Protein AF-A0A7S1ZHJ0-F1 (afdb_monomer)

Structure (mmCIF, N/CA/C/O backbone):
data_AF-A0A7S1ZHJ0-F1
#
_entry.id   AF-A0A7S1ZHJ0-F1
#
loop_
_atom_site.group_PDB
_atom_site.id
_atom_site.type_symbol
_atom_site.label_atom_id
_atom_site.label_alt_id
_atom_site.label_comp_id
_atom_site.label_asym_id
_atom_site.label_entity_id
_atom_site.label_seq_id
_atom_site.pdbx_PDB_ins_code
_atom_site.Cartn_x
_atom_site.Cartn_y
_atom_site.Cartn_z
_atom_site.occupancy
_atom_site.B_iso_or_equiv
_atom_site.auth_seq_id
_atom_site.auth_comp_id
_atom_site.auth_asym_id
_atom_site.auth_atom_id
_atom_site.pdbx_PDB_model_num
ATOM 1 N N . GLY A 1 1 ? -27.559 18.895 -12.589 1.00 45.38 1 GLY A N 1
ATOM 2 C CA . GLY A 1 1 ? -26.544 17.832 -12.500 1.00 45.38 1 GLY A CA 1
ATOM 3 C C . GLY A 1 1 ? -25.812 17.761 -13.815 1.00 45.38 1 GLY A C 1
ATOM 4 O O . GLY A 1 1 ? -26.410 17.334 -14.793 1.00 45.38 1 GLY A O 1
ATOM 5 N N . GLN A 1 2 ? -24.584 18.269 -13.873 1.00 44.47 2 GLN A N 1
ATOM 6 C CA . GLN A 1 2 ? -23.750 18.158 -15.070 1.00 44.47 2 GLN A CA 1
ATOM 7 C C . GLN A 1 2 ? -23.048 16.799 -15.040 1.00 44.47 2 GLN A C 1
ATOM 9 O O . GLN A 1 2 ? -22.505 16.408 -14.008 1.00 44.47 2 GLN A O 1
ATOM 14 N N . ARG A 1 3 ? -23.134 16.056 -16.147 1.00 54.03 3 ARG A N 1
ATOM 15 C CA . ARG A 1 3 ? -22.417 14.790 -16.318 1.00 54.03 3 ARG A CA 1
ATOM 16 C C . ARG A 1 3 ? -20.941 15.111 -16.504 1.00 54.03 3 ARG A C 1
ATOM 18 O O . ARG A 1 3 ? -20.602 15.933 -17.352 1.00 54.03 3 ARG A O 1
ATOM 25 N N . VAL A 1 4 ? -20.096 14.466 -15.712 1.00 65.06 4 VAL A N 1
ATOM 26 C CA . VAL A 1 4 ? -18.644 14.499 -15.894 1.00 65.06 4 VAL A CA 1
ATOM 27 C C . VAL A 1 4 ? -18.320 13.708 -17.170 1.00 65.06 4 VAL A C 1
ATOM 29 O O . VAL A 1 4 ? -18.901 12.635 -17.362 1.00 65.06 4 VAL A O 1
ATOM 32 N N . PRO A 1 5 ? -17.475 14.231 -18.076 1.00 62.31 5 PRO A N 1
ATOM 33 C CA . PRO A 1 5 ? -17.068 13.495 -19.267 1.00 62.31 5 PRO A CA 1
ATOM 34 C C . PRO A 1 5 ? -16.244 12.251 -18.891 1.00 62.31 5 PRO A C 1
ATOM 36 O O . PRO A 1 5 ? -15.563 12.261 -17.862 1.00 62.31 5 PRO A O 1
ATOM 39 N N . PRO A 1 6 ? -16.299 11.179 -19.702 1.00 55.53 6 PRO A N 1
ATOM 40 C CA . PRO A 1 6 ? -15.471 10.000 -19.483 1.00 55.53 6 PRO A CA 1
ATOM 41 C C . PRO A 1 6 ? -13.978 10.344 -19.625 1.00 55.53 6 PRO A C 1
ATOM 43 O O . PRO A 1 6 ? -13.637 11.266 -20.376 1.00 55.53 6 PRO A O 1
ATOM 46 N N . PRO A 1 7 ? -13.087 9.620 -18.922 1.00 59.84 7 PRO A N 1
ATOM 47 C CA . PRO A 1 7 ? -11.651 9.814 -19.054 1.00 59.84 7 PRO A CA 1
ATOM 48 C C . PRO A 1 7 ? -11.177 9.497 -20.482 1.00 59.84 7 PRO A C 1
ATOM 50 O O . PRO A 1 7 ? -11.807 8.695 -21.184 1.00 59.84 7 PRO A O 1
ATOM 53 N N . PRO A 1 8 ? -10.082 10.134 -20.935 1.00 53.53 8 PRO A N 1
ATOM 54 C CA . PRO A 1 8 ? -9.493 9.833 -22.230 1.00 53.53 8 PRO A CA 1
ATOM 55 C C . PRO A 1 8 ? -9.025 8.371 -22.281 1.00 53.53 8 PRO A C 1
ATOM 57 O O . PRO A 1 8 ? -8.629 7.814 -21.254 1.00 53.53 8 PRO A O 1
ATOM 60 N N . PRO A 1 9 ? -9.055 7.739 -23.467 1.00 49.84 9 PRO A N 1
ATOM 61 C CA . PRO A 1 9 ? -8.496 6.410 -23.625 1.00 49.84 9 PRO A CA 1
ATOM 62 C C . PRO A 1 9 ? -6.996 6.432 -23.290 1.00 49.84 9 PRO A C 1
ATOM 64 O O . PRO A 1 9 ? -6.321 7.429 -23.572 1.00 49.84 9 PRO A O 1
ATOM 67 N N . PRO A 1 10 ? -6.465 5.345 -22.710 1.00 56.94 10 PRO A N 1
ATOM 68 C CA . PRO A 1 10 ? -5.044 5.238 -22.422 1.00 56.94 10 PRO A CA 1
ATOM 69 C C . PRO A 1 10 ? -4.226 5.377 -23.719 1.00 56.94 10 PRO A C 1
ATOM 71 O O . PRO A 1 10 ? -4.649 4.875 -24.769 1.00 56.94 10 PRO A O 1
ATOM 74 N N . PRO A 1 11 ? -3.071 6.061 -23.679 1.00 52.62 11 PRO A N 1
ATOM 75 C CA . PRO A 1 11 ? -2.201 6.175 -24.839 1.00 52.62 11 PRO A CA 1
ATOM 76 C C . PRO A 1 11 ? -1.587 4.803 -25.140 1.00 52.62 11 PRO A C 1
ATOM 78 O O . PRO A 1 11 ? -0.881 4.246 -24.311 1.00 52.62 11 PRO A O 1
ATOM 81 N N . GLY A 1 12 ? -1.867 4.257 -26.326 1.00 54.12 12 GLY A N 1
ATOM 82 C CA . GLY A 1 12 ? -1.273 2.999 -26.795 1.00 54.12 12 GLY A CA 1
ATOM 83 C C . GLY A 1 12 ? -2.290 1.871 -26.957 1.00 54.12 12 GLY A C 1
ATOM 84 O O . GLY A 1 12 ? -2.418 0.994 -26.114 1.00 54.12 12 GLY A O 1
ATOM 85 N N . GLY A 1 13 ? -3.011 1.879 -28.077 1.00 46.62 13 GLY A N 1
ATOM 86 C CA . GLY A 1 13 ? -3.939 0.812 -28.453 1.00 46.62 13 GLY A CA 1
ATOM 87 C C . GLY A 1 13 ? -3.867 0.549 -29.948 1.00 46.62 13 GLY A C 1
ATOM 88 O O . GLY A 1 13 ? -4.809 0.840 -30.681 1.00 46.62 13 GLY A O 1
ATOM 89 N N . GLY A 1 14 ? -2.717 0.059 -30.416 1.00 46.44 14 GLY A N 1
ATOM 90 C CA . GLY A 1 14 ? -2.620 -0.547 -31.740 1.00 46.44 14 GLY A CA 1
ATOM 91 C C . GLY A 1 14 ? -3.496 -1.796 -31.786 1.00 46.44 14 GLY A C 1
ATOM 92 O O . GLY A 1 14 ? -3.490 -2.597 -30.856 1.00 46.44 14 GLY A O 1
ATOM 93 N N . ALA A 1 15 ? -4.275 -1.942 -32.856 1.00 51.22 15 ALA A N 1
ATOM 94 C CA . ALA A 1 15 ? -5.148 -3.083 -33.090 1.00 51.22 15 ALA A CA 1
ATOM 95 C C . ALA A 1 15 ? -4.337 -4.388 -33.212 1.00 51.22 15 ALA A C 1
ATOM 97 O O . ALA A 1 15 ? -3.903 -4.775 -34.292 1.00 51.22 15 ALA A O 1
ATOM 98 N N . GLY A 1 16 ? -4.137 -5.067 -32.090 1.00 51.25 16 GLY A N 1
ATOM 99 C CA . GLY A 1 16 ? -3.608 -6.419 -31.994 1.00 51.25 16 GLY A CA 1
ATOM 100 C C . GLY A 1 16 ? -4.127 -7.008 -30.694 1.00 51.25 16 GLY A C 1
ATOM 101 O O . GLY A 1 16 ? -3.965 -6.391 -29.648 1.00 51.25 16 GLY A O 1
ATOM 102 N N . GLY A 1 17 ? -4.815 -8.148 -30.759 1.00 55.22 17 GLY A N 1
ATOM 103 C CA . GLY A 1 17 ? -5.404 -8.827 -29.600 1.00 55.22 17 GLY A CA 1
ATOM 104 C C . GLY A 1 17 ? -4.355 -9.447 -28.676 1.00 55.22 17 GLY A C 1
ATOM 105 O O . GLY A 1 17 ? -4.354 -10.658 -28.489 1.00 55.22 17 GLY A O 1
ATOM 106 N N . GLY A 1 18 ? -3.442 -8.630 -28.155 1.00 63.16 18 GLY A N 1
ATOM 107 C CA . GLY A 1 18 ? -2.580 -8.966 -27.034 1.00 63.16 18 GLY A CA 1
ATOM 108 C C . GLY A 1 18 ? -3.277 -8.577 -25.737 1.00 63.16 18 GLY A C 1
ATOM 109 O O . GLY A 1 18 ? -3.873 -7.503 -25.641 1.00 63.16 18 GLY A O 1
ATOM 110 N N . GLU A 1 19 ? -3.233 -9.465 -24.751 1.00 75.38 19 GLU A N 1
ATOM 111 C CA . GLU A 1 19 ? -3.621 -9.135 -23.386 1.00 75.38 19 GLU A CA 1
ATOM 112 C C 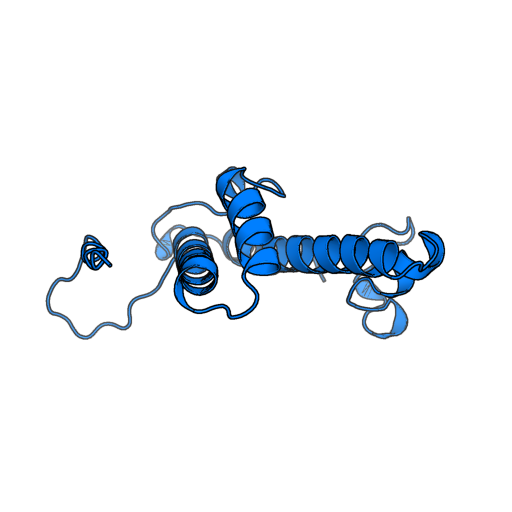. GLU A 1 19 ? -2.732 -7.988 -22.892 1.00 75.38 19 GLU A C 1
ATOM 114 O O . GLU A 1 19 ? -1.505 -8.069 -22.965 1.00 75.38 19 GLU A O 1
ATOM 119 N N . ARG A 1 20 ? -3.347 -6.881 -22.463 1.00 82.50 20 ARG A N 1
ATOM 120 C CA . ARG A 1 20 ? -2.598 -5.735 -21.945 1.00 82.50 20 ARG A CA 1
ATOM 121 C C . ARG A 1 20 ? -1.999 -6.114 -20.597 1.00 82.50 20 ARG A C 1
ATOM 123 O O . ARG A 1 20 ? -2.737 -6.395 -19.655 1.00 82.50 20 ARG A O 1
ATOM 130 N N . VAL A 1 21 ? -0.678 -6.045 -20.508 1.00 84.12 21 VAL A N 1
ATOM 131 C CA . VAL A 1 21 ? 0.048 -6.119 -19.243 1.00 84.12 21 VAL A CA 1
ATOM 132 C C . VAL A 1 21 ? 0.127 -4.706 -18.679 1.00 84.12 21 VAL A C 1
ATOM 134 O O . VAL A 1 21 ? 0.515 -3.777 -19.383 1.00 84.12 21 VAL A O 1
ATOM 137 N N . PHE A 1 22 ? -0.310 -4.537 -17.437 1.00 87.69 22 PHE A N 1
ATOM 138 C CA . PHE A 1 22 ? -0.161 -3.279 -16.708 1.00 87.69 22 PHE A CA 1
ATOM 139 C C . PHE A 1 22 ? 1.188 -3.264 -15.995 1.00 87.69 22 PHE A C 1
ATOM 141 O O . PHE A 1 22 ? 1.765 -4.330 -15.806 1.00 87.69 22 PHE A O 1
ATOM 148 N N . ASN A 1 23 ? 1.672 -2.098 -15.579 1.00 90.62 23 ASN A N 1
ATOM 149 C CA . ASN A 1 23 ? 2.748 -1.945 -14.598 1.00 90.62 23 ASN A CA 1
ATOM 150 C C . ASN A 1 23 ? 2.180 -1.709 -13.174 1.00 90.62 23 ASN A C 1
ATOM 152 O O . ASN A 1 23 ? 0.967 -1.565 -12.983 1.00 90.62 23 ASN A O 1
ATOM 156 N N . ALA A 1 24 ? 3.040 -1.679 -12.148 1.00 91.94 24 ALA A N 1
ATOM 157 C CA . ALA A 1 24 ? 2.612 -1.487 -10.757 1.00 91.94 24 ALA A CA 1
ATOM 158 C C . ALA A 1 24 ? 1.903 -0.136 -10.521 1.00 91.94 24 ALA A C 1
ATOM 160 O O . ALA A 1 24 ? 0.912 -0.070 -9.788 1.00 91.94 24 ALA A O 1
ATOM 161 N N . ALA A 1 25 ? 2.380 0.937 -11.159 1.00 94.06 25 ALA A N 1
ATOM 162 C CA . ALA A 1 25 ? 1.790 2.269 -11.057 1.00 94.06 25 ALA A CA 1
ATOM 163 C C . ALA A 1 25 ? 0.408 2.343 -11.726 1.00 94.06 25 ALA A C 1
ATOM 165 O O . ALA A 1 25 ? -0.527 2.905 -11.155 1.00 94.06 25 ALA A O 1
ATOM 166 N N . GLU A 1 26 ? 0.251 1.734 -12.902 1.00 94.62 26 GLU A N 1
ATOM 167 C CA . GLU A 1 26 ? -1.016 1.637 -13.627 1.00 94.62 26 GLU A CA 1
ATOM 168 C C . GLU A 1 26 ? -2.048 0.832 -12.837 1.00 94.62 26 GLU A C 1
ATOM 170 O O . GLU A 1 26 ? -3.190 1.268 -12.687 1.00 94.62 26 GLU A O 1
ATOM 175 N N . ALA A 1 27 ? -1.649 -0.313 -12.276 1.00 94.19 27 ALA A N 1
ATOM 176 C CA . ALA A 1 27 ? -2.522 -1.125 -11.435 1.00 94.19 27 ALA A CA 1
ATOM 177 C C . ALA A 1 27 ? -2.994 -0.348 -10.191 1.00 94.19 27 ALA A C 1
ATOM 179 O O . ALA A 1 27 ? -4.187 -0.348 -9.870 1.00 94.19 27 ALA A O 1
ATOM 180 N N . ALA A 1 28 ? -2.094 0.386 -9.528 1.00 96.50 28 ALA A N 1
ATOM 181 C CA . ALA A 1 28 ? -2.458 1.282 -8.431 1.00 96.50 28 ALA A CA 1
ATOM 182 C C . ALA A 1 28 ? -3.404 2.409 -8.889 1.00 96.50 28 ALA A C 1
ATOM 184 O O . ALA A 1 28 ? -4.361 2.741 -8.183 1.00 96.50 28 ALA A O 1
ATOM 185 N N . GLY A 1 29 ? -3.186 2.951 -10.090 1.00 97.19 29 GLY A N 1
ATOM 186 C CA . GLY A 1 29 ? -4.054 3.943 -10.723 1.00 97.19 29 GLY A CA 1
ATOM 187 C C . GLY A 1 29 ? -5.473 3.424 -10.952 1.00 97.19 29 GLY A C 1
ATOM 188 O O . GLY A 1 29 ? -6.437 4.108 -10.610 1.00 97.19 29 GLY A O 1
ATOM 189 N N . ILE A 1 30 ? -5.617 2.186 -11.426 1.00 97.00 30 ILE A N 1
ATOM 190 C CA . ILE A 1 30 ? -6.921 1.529 -11.603 1.00 97.00 30 ILE A CA 1
ATOM 191 C C . ILE A 1 30 ? -7.644 1.389 -10.259 1.00 97.00 30 ILE A C 1
ATOM 193 O O . ILE A 1 30 ? -8.836 1.687 -10.162 1.00 97.00 30 ILE A O 1
ATOM 197 N N . ILE A 1 31 ? -6.935 0.993 -9.198 1.00 97.88 31 ILE A N 1
ATOM 198 C CA . ILE A 1 31 ? -7.517 0.906 -7.851 1.00 97.88 31 ILE A CA 1
ATOM 199 C C . ILE A 1 31 ? -7.979 2.289 -7.372 1.00 97.88 31 ILE A C 1
ATOM 201 O O . ILE A 1 31 ? -9.089 2.425 -6.855 1.00 97.88 31 ILE A O 1
ATOM 205 N N . ARG A 1 32 ? -7.174 3.336 -7.584 1.00 98.25 32 ARG A N 1
ATOM 206 C CA . ARG A 1 32 ? -7.554 4.722 -7.276 1.00 98.25 32 ARG A CA 1
ATOM 207 C C . ARG A 1 32 ? -8.821 5.146 -8.017 1.00 98.25 32 ARG A C 1
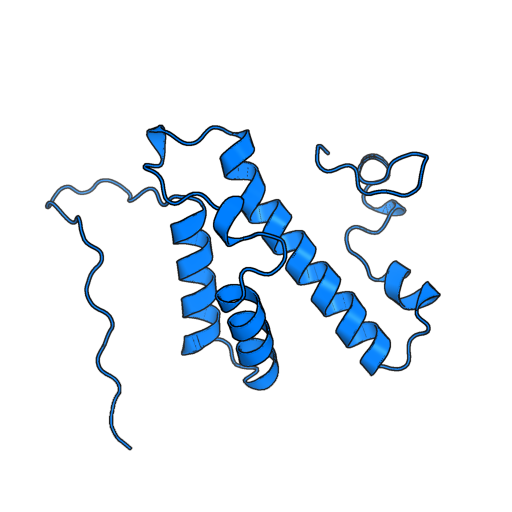ATOM 209 O O . ARG A 1 32 ? -9.721 5.709 -7.397 1.00 98.25 32 ARG A O 1
ATOM 216 N N . GLU A 1 33 ? -8.920 4.874 -9.314 1.00 98.25 33 GLU A N 1
ATOM 217 C CA . GLU A 1 33 ? -10.118 5.184 -10.103 1.00 98.25 33 GLU A CA 1
ATOM 218 C C . GLU A 1 33 ? -11.337 4.408 -9.607 1.00 98.25 33 GLU A C 1
ATOM 220 O O . GLU A 1 33 ? -12.413 4.986 -9.436 1.00 98.25 33 GLU A O 1
ATOM 225 N N . TYR A 1 34 ? -11.167 3.127 -9.278 1.00 98.25 34 TYR A N 1
ATOM 226 C CA . TYR A 1 34 ? -12.230 2.336 -8.673 1.00 98.25 34 TYR A CA 1
ATOM 227 C C . TYR A 1 34 ? -12.737 2.969 -7.369 1.00 98.25 34 TYR A C 1
ATOM 229 O O . TYR A 1 34 ? -13.946 3.140 -7.176 1.00 98.25 34 TYR A O 1
ATOM 237 N N . MET A 1 35 ? -11.814 3.393 -6.503 1.00 98.25 35 MET A N 1
ATOM 238 C CA . MET A 1 35 ? -12.133 4.070 -5.247 1.00 98.25 35 MET A CA 1
ATOM 239 C C . MET A 1 35 ? -12.833 5.419 -5.458 1.00 98.25 35 MET A C 1
ATOM 241 O O . MET A 1 35 ? -13.701 5.782 -4.664 1.00 98.25 35 MET A O 1
ATOM 245 N N . ALA A 1 36 ? -12.504 6.140 -6.532 1.00 97.38 36 ALA A N 1
ATOM 246 C CA . ALA A 1 36 ? -13.127 7.418 -6.870 1.00 97.38 36 ALA A CA 1
ATOM 247 C C . ALA A 1 36 ? -14.541 7.284 -7.440 1.00 97.38 36 ALA A C 1
ATOM 249 O O . ALA A 1 36 ? -15.409 8.098 -7.118 1.00 97.38 36 ALA A O 1
ATOM 250 N N . PHE A 1 37 ? -14.774 6.288 -8.293 1.00 97.56 37 PHE A N 1
ATOM 251 C CA . PHE A 1 37 ? -15.992 6.228 -9.100 1.00 97.56 37 PHE A CA 1
ATOM 252 C C . PHE A 1 37 ? -17.001 5.178 -8.638 1.00 97.56 37 PHE A C 1
ATOM 254 O O . PHE A 1 37 ? -18.198 5.362 -8.861 1.00 97.56 37 PHE A O 1
ATOM 261 N N . PHE A 1 38 ? -16.552 4.103 -7.989 1.00 97.75 38 PHE A N 1
ATOM 262 C CA . PHE A 1 38 ? -17.397 2.936 -7.718 1.00 97.75 38 PHE A CA 1
ATOM 263 C C . PHE A 1 38 ? -17.491 2.563 -6.238 1.00 97.75 38 PHE A C 1
ATOM 265 O O . PHE A 1 38 ? -18.467 1.928 -5.832 1.00 97.75 38 PHE A O 1
ATOM 272 N N . PHE A 1 39 ? -16.530 2.960 -5.402 1.00 96.94 39 PHE A N 1
ATOM 273 C CA . PHE A 1 39 ? -16.545 2.565 -3.997 1.00 96.94 39 PHE A CA 1
ATOM 274 C C . PHE A 1 39 ? -17.651 3.272 -3.198 1.00 96.94 39 PHE A C 1
ATOM 276 O O . PHE A 1 39 ? -17.732 4.499 -3.129 1.00 96.94 39 PHE A O 1
ATOM 283 N N . GLY A 1 40 ? -18.520 2.481 -2.561 1.00 96.38 40 GLY A N 1
ATOM 284 C CA . GLY A 1 40 ? -19.755 2.990 -1.954 1.00 96.38 40 GLY A CA 1
ATOM 285 C C . GLY A 1 40 ? -19.557 3.863 -0.710 1.00 96.38 40 GLY A C 1
ATOM 286 O O . GLY A 1 40 ? -20.346 4.778 -0.466 1.00 96.38 40 GLY A O 1
ATOM 287 N N . CYS A 1 41 ? -18.508 3.627 0.087 1.00 97.00 41 CYS A N 1
ATOM 288 C CA . CYS A 1 41 ? -18.246 4.446 1.271 1.00 97.00 41 CYS A CA 1
ATOM 289 C C . CYS A 1 41 ? -17.553 5.760 0.882 1.00 97.00 41 CYS A C 1
ATOM 291 O O . CYS A 1 41 ? -16.332 5.819 0.760 1.00 97.00 41 CYS A O 1
ATOM 293 N N . GLN A 1 42 ? -18.327 6.841 0.778 1.00 95.94 42 GLN A N 1
ATOM 294 C CA . GLN A 1 42 ? -17.830 8.162 0.372 1.00 95.94 42 GLN A CA 1
ATOM 295 C C . GLN A 1 42 ? -16.709 8.713 1.271 1.00 95.94 42 GLN A C 1
ATOM 297 O O . GLN A 1 42 ? -15.740 9.281 0.776 1.00 95.94 42 GLN A O 1
ATOM 302 N N . ALA A 1 43 ? -16.819 8.561 2.595 1.00 95.38 43 ALA A N 1
ATOM 303 C CA . ALA A 1 43 ? -15.778 9.027 3.517 1.00 95.38 43 ALA A CA 1
ATOM 304 C C . ALA A 1 43 ? -14.491 8.194 3.394 1.00 95.38 43 ALA A C 1
ATOM 306 O O . ALA A 1 43 ? -13.402 8.755 3.314 1.00 95.38 43 ALA A O 1
ATOM 307 N N . CYS A 1 44 ? -14.628 6.869 3.308 1.00 96.25 44 CYS A N 1
ATOM 308 C CA . CYS A 1 44 ? -13.512 5.946 3.135 1.00 96.25 44 CYS A CA 1
ATOM 309 C C . CYS A 1 44 ? -12.786 6.188 1.802 1.00 96.25 44 CYS A C 1
ATOM 311 O O . CYS A 1 44 ? -11.563 6.271 1.775 1.00 96.25 44 CYS A O 1
ATOM 313 N N . GLY A 1 45 ? -13.546 6.363 0.712 1.00 97.50 45 GLY A N 1
ATOM 314 C CA . GLY A 1 45 ? -13.014 6.680 -0.611 1.00 97.50 45 GLY A CA 1
ATOM 315 C C . GLY A 1 45 ? -12.216 7.979 -0.603 1.00 97.50 45 GLY A C 1
ATOM 316 O O . GLY A 1 45 ? -11.073 7.989 -1.042 1.00 97.50 45 GLY A O 1
ATOM 317 N N . ARG A 1 46 ? -12.751 9.060 -0.013 1.00 97.81 46 ARG A N 1
ATOM 318 C CA . ARG A 1 46 ? -12.009 10.327 0.115 1.00 97.81 46 ARG A CA 1
ATOM 319 C C . ARG A 1 46 ? -10.708 10.184 0.901 1.00 97.81 46 ARG A C 1
ATOM 321 O O . ARG A 1 46 ? -9.710 10.758 0.483 1.00 97.81 46 ARG A O 1
ATOM 328 N N . ASN A 1 47 ? -10.710 9.432 2.003 1.00 96.94 47 ASN A N 1
ATOM 329 C CA . ASN A 1 47 ? -9.494 9.208 2.787 1.00 96.94 47 ASN A CA 1
ATOM 330 C C . ASN A 1 47 ? -8.443 8.436 1.979 1.00 96.94 47 ASN A C 1
ATOM 332 O O . ASN A 1 47 ? -7.287 8.849 1.939 1.00 96.94 47 ASN A O 1
ATOM 336 N N . PHE A 1 48 ? -8.853 7.372 1.280 1.00 98.19 48 PHE A N 1
ATOM 337 C CA . PHE A 1 48 ? -7.960 6.620 0.400 1.00 98.19 48 PHE A CA 1
ATOM 338 C C . PHE A 1 48 ? -7.380 7.505 -0.711 1.00 98.19 48 PHE A C 1
ATOM 340 O O . PHE A 1 48 ? -6.170 7.529 -0.906 1.00 98.19 48 PHE A O 1
ATOM 347 N N . LEU A 1 49 ? -8.228 8.266 -1.414 1.00 98.56 49 LEU A N 1
ATOM 348 C CA . LEU A 1 49 ? -7.795 9.151 -2.499 1.00 98.56 49 LEU A CA 1
ATOM 349 C C . LEU A 1 49 ? -6.825 10.224 -2.005 1.00 98.56 49 LEU A C 1
ATOM 351 O O . LEU A 1 49 ? -5.823 10.479 -2.663 1.00 98.56 49 LEU A O 1
ATOM 355 N N . ALA A 1 50 ? -7.090 10.815 -0.836 1.00 98.19 50 ALA A N 1
ATOM 356 C CA . ALA A 1 50 ? -6.190 11.788 -0.232 1.00 98.19 50 ALA A CA 1
ATOM 357 C C . ALA A 1 50 ? -4.808 11.179 0.049 1.00 98.19 50 ALA A C 1
ATOM 359 O O . ALA A 1 50 ? -3.806 11.778 -0.330 1.00 98.19 50 ALA A O 1
ATOM 360 N N . GLY A 1 51 ? -4.750 9.981 0.642 1.00 97.69 51 GLY A N 1
ATOM 361 C CA . GLY A 1 51 ? -3.487 9.270 0.866 1.00 97.69 51 GLY A CA 1
ATOM 362 C C . GLY A 1 51 ? -2.776 8.904 -0.441 1.00 97.69 51 GLY A C 1
ATOM 363 O O . GLY A 1 51 ? -1.576 9.136 -0.581 1.00 97.69 51 GLY A O 1
ATOM 364 N N . TYR A 1 52 ? -3.515 8.403 -1.434 1.00 98.19 52 TYR A N 1
ATOM 365 C CA . TYR A 1 52 ? -2.972 8.067 -2.751 1.00 98.19 52 TYR A CA 1
ATOM 366 C C . TYR A 1 52 ? -2.321 9.280 -3.433 1.00 98.19 52 TYR A C 1
ATOM 368 O O . TYR A 1 52 ? -1.184 9.197 -3.915 1.00 98.19 52 TYR A O 1
ATOM 376 N N . ASP A 1 53 ? -3.044 10.403 -3.479 1.00 97.75 53 ASP A N 1
ATOM 377 C CA . ASP A 1 53 ? -2.630 11.628 -4.168 1.00 97.75 53 ASP A CA 1
ATOM 378 C C . ASP A 1 53 ? -1.486 12.343 -3.427 1.00 97.75 53 ASP A C 1
ATOM 380 O O . ASP A 1 53 ? -0.692 13.040 -4.054 1.00 97.75 53 ASP A O 1
ATOM 384 N N . GLN A 1 54 ? -1.352 12.122 -2.115 1.00 97.62 54 GLN A N 1
ATOM 385 C CA . GLN A 1 54 ? -0.254 12.633 -1.280 1.00 97.62 54 GLN A CA 1
ATOM 386 C C . GLN A 1 54 ? 0.950 11.684 -1.199 1.00 97.62 54 GLN A C 1
ATOM 388 O O . GLN A 1 54 ? 1.853 11.915 -0.400 1.00 97.62 54 GLN A O 1
ATOM 393 N N . CYS A 1 55 ? 0.987 10.631 -2.021 1.00 96.75 55 CYS A N 1
ATOM 394 C CA . CYS A 1 55 ? 2.081 9.658 -2.049 1.00 96.75 55 CYS A CA 1
ATOM 395 C C . CYS A 1 55 ? 2.292 8.909 -0.714 1.00 96.75 55 CYS A C 1
ATOM 397 O O . CYS A 1 55 ? 3.432 8.608 -0.370 1.00 96.75 55 CYS A O 1
ATOM 399 N N . HIS A 1 56 ? 1.225 8.595 0.034 1.00 97.12 56 HIS A N 1
ATOM 400 C CA . HIS A 1 56 ? 1.334 7.869 1.307 1.00 97.12 56 HIS A CA 1
ATOM 401 C C . HIS A 1 56 ? 2.104 6.544 1.142 1.00 97.12 56 HIS A C 1
ATOM 403 O O . HIS A 1 56 ? 1.943 5.861 0.124 1.00 97.12 56 HIS A O 1
ATOM 409 N N . PHE A 1 57 ? 2.943 6.214 2.132 1.00 96.69 57 PHE A N 1
ATOM 410 C CA . PHE A 1 57 ? 3.887 5.085 2.107 1.00 96.69 57 PHE A CA 1
ATOM 411 C C . PHE A 1 57 ? 4.832 5.089 0.895 1.00 96.69 57 PHE A C 1
ATOM 413 O O . PHE A 1 57 ? 5.103 4.051 0.296 1.00 96.69 57 PHE A O 1
ATOM 420 N N . ASP A 1 58 ? 5.296 6.279 0.500 1.00 96.31 58 ASP A N 1
ATOM 421 C CA . ASP A 1 58 ? 6.233 6.505 -0.608 1.00 96.31 58 ASP A CA 1
ATOM 422 C C . ASP A 1 58 ? 5.778 5.936 -1.962 1.00 96.31 58 ASP A C 1
ATOM 424 O O . ASP A 1 58 ? 6.593 5.670 -2.850 1.00 96.31 58 ASP A O 1
ATOM 428 N N . ARG A 1 5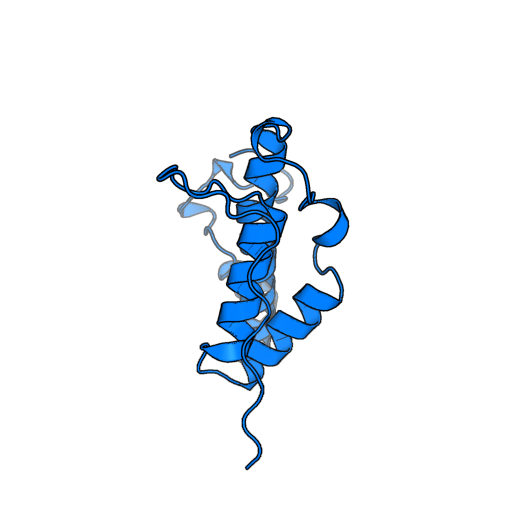9 ? 4.457 5.812 -2.171 1.00 96.00 59 ARG A N 1
ATOM 429 C CA . ARG A 1 59 ? 3.846 5.264 -3.397 1.00 96.00 59 ARG A CA 1
ATOM 430 C C . ARG A 1 59 ? 4.477 5.803 -4.683 1.00 96.00 59 ARG A C 1
ATOM 432 O O . ARG A 1 59 ? 4.705 5.051 -5.620 1.00 96.00 59 ARG A O 1
ATOM 439 N N . CYS A 1 60 ? 4.723 7.112 -4.739 1.00 93.75 60 CYS A N 1
ATOM 440 C CA . CYS A 1 60 ? 5.211 7.801 -5.937 1.00 93.75 60 CYS A CA 1
ATOM 441 C C . CYS A 1 60 ? 6.660 7.459 -6.306 1.00 93.75 60 CYS A C 1
ATOM 443 O O . CYS A 1 60 ? 7.053 7.680 -7.446 1.00 93.75 60 CYS A O 1
ATOM 445 N N . VAL A 1 61 ? 7.444 6.950 -5.353 1.00 93.12 61 VAL A N 1
ATOM 446 C CA . VAL A 1 61 ? 8.816 6.485 -5.585 1.00 93.12 61 VAL A CA 1
ATOM 447 C C . VAL A 1 61 ? 8.830 4.969 -5.778 1.00 93.12 61 VAL A C 1
ATOM 449 O O . VAL A 1 61 ? 9.505 4.480 -6.678 1.00 93.12 61 VAL A O 1
ATOM 452 N N . ARG A 1 62 ? 8.063 4.236 -4.961 1.00 93.12 62 ARG A N 1
ATOM 453 C CA . ARG A 1 62 ? 8.032 2.766 -4.953 1.00 93.12 62 ARG A CA 1
ATOM 454 C C . ARG A 1 62 ? 7.327 2.171 -6.169 1.00 93.12 62 ARG A C 1
ATOM 456 O O . ARG A 1 62 ? 7.823 1.221 -6.763 1.00 93.12 62 ARG A O 1
ATOM 463 N N . LEU A 1 63 ? 6.181 2.728 -6.563 1.00 94.19 63 LEU A N 1
ATOM 464 C CA . LEU A 1 63 ? 5.397 2.225 -7.692 1.00 94.19 63 LEU A CA 1
ATOM 465 C C . LEU A 1 63 ? 5.831 2.944 -8.965 1.00 94.19 63 LEU A C 1
ATOM 467 O O . LEU A 1 63 ? 5.248 3.957 -9.358 1.00 94.19 63 LEU A O 1
ATOM 471 N N . ARG A 1 64 ? 6.904 2.436 -9.574 1.00 87.75 64 ARG A N 1
ATOM 472 C CA . ARG A 1 64 ? 7.511 3.040 -10.759 1.00 87.75 64 ARG A CA 1
ATOM 473 C C . ARG A 1 64 ? 6.588 2.928 -11.969 1.00 87.75 64 ARG A C 1
ATOM 475 O O . ARG A 1 64 ? 6.110 1.846 -12.305 1.00 87.75 64 ARG A O 1
ATOM 482 N N . ASP A 1 65 ? 6.406 4.052 -12.650 1.00 89.12 65 ASP A N 1
ATOM 483 C CA . ASP A 1 65 ? 5.763 4.102 -13.958 1.00 89.12 65 ASP A CA 1
ATOM 484 C C . ASP A 1 65 ? 6.810 3.806 -15.040 1.00 89.12 65 ASP A C 1
ATOM 486 O O . ASP A 1 65 ? 7.533 4.690 -15.501 1.00 89.12 65 ASP A O 1
ATOM 490 N N . ALA A 1 66 ? 6.981 2.521 -15.342 1.00 86.38 66 ALA A N 1
ATOM 491 C CA . ALA A 1 66 ? 7.899 2.024 -16.360 1.00 86.38 66 ALA A CA 1
ATOM 492 C C . ALA A 1 66 ? 7.235 0.900 -17.158 1.00 86.38 66 ALA A C 1
ATOM 494 O O . ALA A 1 66 ? 6.298 0.264 -16.674 1.00 86.38 66 ALA A O 1
ATOM 495 N N . GLU A 1 67 ? 7.740 0.639 -18.363 1.00 86.75 67 GLU A N 1
ATOM 496 C CA . GLU A 1 67 ? 7.265 -0.481 -19.179 1.00 86.75 67 GLU A CA 1
ATOM 497 C C . GLU A 1 67 ? 7.355 -1.802 -18.386 1.00 86.75 67 GLU A C 1
ATOM 499 O O . GLU A 1 67 ? 8.371 -2.028 -17.714 1.00 86.75 67 GLU A O 1
ATOM 504 N N . PRO A 1 68 ? 6.328 -2.673 -18.432 1.00 82.75 68 PRO A N 1
ATOM 505 C CA . PRO A 1 68 ? 6.283 -3.901 -17.639 1.00 82.75 68 PRO A CA 1
ATOM 506 C C . PRO A 1 68 ? 7.513 -4.800 -17.801 1.00 82.75 68 PRO A C 1
ATOM 508 O O . PRO A 1 68 ? 7.958 -5.411 -16.832 1.00 82.75 68 PRO A O 1
ATOM 511 N N . GLU A 1 69 ? 8.094 -4.853 -19.001 1.00 84.69 69 GLU A N 1
ATOM 512 C CA . GLU A 1 69 ? 9.279 -5.657 -19.318 1.00 84.69 69 GLU A CA 1
ATOM 513 C C . GLU A 1 69 ? 10.564 -5.123 -18.665 1.00 84.69 69 GLU A C 1
ATOM 515 O O . GLU A 1 69 ? 11.571 -5.831 -18.618 1.00 84.69 69 GLU A O 1
ATOM 520 N N . LEU A 1 70 ? 10.548 -3.880 -18.172 1.00 84.94 70 LEU A N 1
ATOM 521 C CA . LEU A 1 70 ? 11.665 -3.241 -17.474 1.00 84.94 70 LEU A CA 1
ATOM 522 C C . LEU A 1 70 ? 11.576 -3.380 -15.950 1.00 84.94 70 LEU A C 1
ATOM 524 O O . LEU A 1 70 ? 12.520 -2.991 -15.261 1.00 84.94 70 LEU A O 1
ATOM 528 N N . LEU A 1 71 ? 10.457 -3.871 -15.413 1.00 85.69 71 LEU A N 1
ATOM 529 C CA . LEU A 1 71 ? 10.271 -4.043 -13.975 1.00 85.69 71 LEU A CA 1
ATOM 530 C C . LEU A 1 71 ? 10.849 -5.378 -13.498 1.00 85.69 71 LEU A C 1
ATOM 532 O O 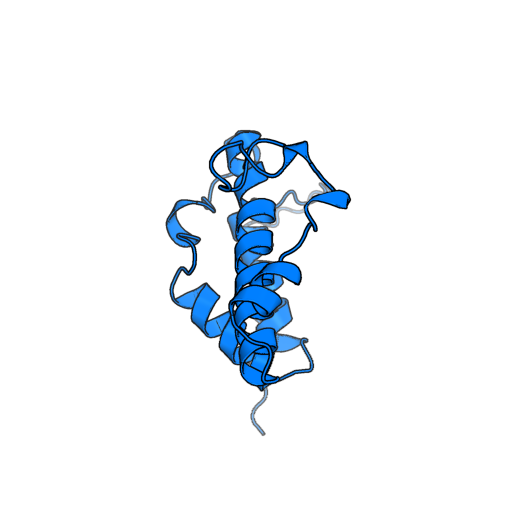. LEU A 1 71 ? 10.574 -6.430 -14.078 1.00 85.69 71 LEU A O 1
ATOM 536 N N . THR A 1 72 ? 11.616 -5.352 -12.408 1.00 89.12 72 THR A N 1
ATOM 537 C CA . THR A 1 72 ? 12.051 -6.589 -11.744 1.00 89.12 72 THR A CA 1
ATOM 538 C C . THR A 1 72 ? 10.924 -7.193 -10.903 1.00 89.12 72 THR A C 1
ATOM 540 O O . THR A 1 72 ? 9.919 -6.545 -10.602 1.00 89.12 72 THR A O 1
ATOM 543 N N . THR A 1 73 ? 11.086 -8.451 -10.485 1.00 88.06 73 THR A N 1
ATOM 544 C CA . THR A 1 73 ? 10.150 -9.110 -9.561 1.00 88.06 73 THR A CA 1
ATOM 545 C C . THR A 1 73 ? 10.005 -8.333 -8.252 1.00 88.06 73 THR A C 1
ATOM 547 O O . THR A 1 73 ? 8.911 -8.249 -7.707 1.00 88.06 73 THR A O 1
ATOM 550 N N . GLU A 1 74 ? 11.093 -7.759 -7.743 1.00 88.69 74 GLU A N 1
ATOM 551 C CA . GLU A 1 74 ? 11.106 -6.944 -6.528 1.00 88.69 74 GLU A CA 1
ATOM 552 C C . GLU A 1 74 ? 10.270 -5.676 -6.712 1.00 88.69 74 GLU A C 1
ATOM 554 O O . GLU A 1 74 ? 9.423 -5.380 -5.879 1.00 88.69 74 GLU A O 1
ATOM 559 N N . GLU A 1 75 ? 10.415 -4.987 -7.844 1.00 90.00 75 GLU A N 1
ATOM 560 C CA . GLU A 1 75 ? 9.610 -3.798 -8.154 1.00 90.00 75 GLU A CA 1
ATOM 561 C C . GLU A 1 75 ? 8.121 -4.138 -8.290 1.00 90.00 75 GLU A C 1
ATOM 563 O O . GLU A 1 75 ? 7.251 -3.369 -7.885 1.00 90.00 75 GLU A O 1
ATOM 568 N N . TRP A 1 76 ? 7.814 -5.332 -8.796 1.00 89.38 76 TRP A N 1
ATOM 569 C CA . TRP A 1 76 ? 6.453 -5.851 -8.849 1.00 89.38 76 TRP A CA 1
ATOM 570 C C . TRP A 1 76 ? 5.857 -6.173 -7.472 1.00 89.38 76 TRP A C 1
ATOM 572 O O . TRP A 1 76 ? 4.646 -6.029 -7.284 1.00 89.38 76 TRP A O 1
ATOM 582 N N . ARG A 1 77 ? 6.684 -6.573 -6.498 1.00 93.00 77 ARG A N 1
ATOM 583 C CA . ARG A 1 77 ? 6.252 -6.843 -5.114 1.00 93.00 77 ARG A CA 1
ATOM 584 C C . ARG A 1 77 ? 5.878 -5.576 -4.351 1.00 93.00 77 ARG A C 1
ATOM 586 O O . ARG A 1 77 ? 5.107 -5.657 -3.398 1.00 93.00 77 ARG A O 1
ATOM 593 N N . GLU A 1 78 ? 6.349 -4.410 -4.780 1.00 95.19 78 GLU A N 1
ATOM 594 C CA . GLU A 1 78 ? 6.044 -3.152 -4.096 1.00 95.19 78 GLU A CA 1
ATOM 595 C C . GLU A 1 78 ? 4.550 -2.810 -4.113 1.00 95.19 78 GLU A C 1
ATOM 597 O O . GLU A 1 78 ? 4.050 -2.234 -3.151 1.00 95.19 78 GLU A O 1
ATOM 602 N N . LEU A 1 79 ? 3.801 -3.200 -5.152 1.00 95.44 79 LEU A N 1
ATOM 603 C CA . LEU A 1 79 ? 2.356 -2.953 -5.208 1.00 95.44 79 LEU A CA 1
ATOM 604 C C . LEU A 1 79 ? 1.574 -3.656 -4.078 1.00 95.44 79 LEU A C 1
ATOM 606 O O . LEU A 1 79 ? 0.846 -2.965 -3.357 1.00 95.44 79 LEU A O 1
ATOM 610 N N . PRO A 1 80 ? 1.661 -4.991 -3.902 1.00 96.06 80 PRO A N 1
ATOM 611 C CA . PRO A 1 80 ? 0.973 -5.656 -2.799 1.00 96.06 80 PRO A CA 1
ATOM 612 C C . PRO A 1 80 ? 1.489 -5.213 -1.424 1.00 96.06 80 PRO A C 1
ATOM 614 O O . PRO A 1 80 ? 0.668 -5.057 -0.523 1.00 96.06 80 PRO A O 1
ATOM 617 N N . LEU A 1 81 ? 2.791 -4.939 -1.265 1.00 96.44 81 LEU A N 1
ATOM 618 C CA . LEU A 1 81 ? 3.345 -4.432 -0.000 1.00 96.44 81 LEU A CA 1
ATOM 619 C C . LEU A 1 81 ? 2.797 -3.042 0.352 1.00 96.44 81 LEU A C 1
ATOM 621 O O . LEU A 1 81 ? 2.328 -2.828 1.466 1.00 96.44 81 LEU A O 1
ATOM 625 N N . TRP A 1 82 ? 2.765 -2.120 -0.612 1.00 97.31 82 TRP A N 1
ATOM 626 C CA . TRP A 1 82 ? 2.158 -0.802 -0.429 1.00 97.31 82 TRP A CA 1
ATOM 627 C C . TRP A 1 82 ? 0.671 -0.905 -0.058 1.00 97.31 82 TRP A C 1
ATOM 629 O O . TRP A 1 82 ? 0.193 -0.223 0.850 1.00 97.31 82 TRP A O 1
ATOM 639 N N . MET A 1 83 ? -0.085 -1.780 -0.731 1.00 97.62 83 MET A N 1
ATOM 640 C CA . MET A 1 83 ? -1.504 -1.978 -0.416 1.00 97.62 83 MET A CA 1
ATOM 641 C C . MET A 1 83 ? -1.706 -2.559 0.990 1.00 97.62 83 MET A C 1
ATOM 643 O O . MET A 1 83 ? -2.654 -2.186 1.683 1.00 97.62 83 MET A O 1
ATOM 647 N N . TRP A 1 84 ? -0.823 -3.461 1.413 1.00 97.00 84 TRP A N 1
ATOM 648 C CA . TRP A 1 84 ? -0.821 -4.036 2.753 1.00 97.00 84 TRP A CA 1
ATOM 649 C C . TRP A 1 84 ? -0.590 -2.967 3.837 1.00 97.00 84 TRP A C 1
ATOM 651 O O . TRP A 1 84 ? -1.356 -2.911 4.802 1.00 97.00 84 TRP A O 1
ATOM 661 N N . GLU A 1 85 ? 0.364 -2.052 3.646 1.00 96.81 85 GLU A N 1
ATOM 662 C CA . GLU A 1 85 ? 0.592 -0.922 4.564 1.00 96.81 85 GLU A CA 1
ATOM 663 C C . GLU A 1 85 ? -0.632 -0.004 4.641 1.00 96.81 85 GLU A C 1
ATOM 665 O O . GLU A 1 85 ? -1.100 0.319 5.735 1.00 96.81 85 GLU A O 1
ATOM 670 N N . VAL A 1 86 ? -1.218 0.352 3.489 1.00 97.00 86 VAL A N 1
ATOM 671 C CA . VAL A 1 86 ? -2.457 1.146 3.429 1.00 97.00 86 VAL A CA 1
ATOM 672 C C . VAL A 1 86 ? -3.600 0.449 4.171 1.00 97.00 86 VAL A C 1
ATOM 674 O O . VAL A 1 86 ? -4.342 1.095 4.913 1.00 97.00 86 VAL A O 1
ATOM 677 N N . HIS A 1 87 ? -3.757 -0.865 3.997 1.00 96.62 87 HIS A N 1
ATOM 678 C CA . HIS A 1 87 ? -4.783 -1.639 4.690 1.00 96.62 87 HIS A CA 1
ATOM 679 C C . HIS A 1 87 ? -4.584 -1.607 6.210 1.00 96.62 87 HIS A C 1
ATOM 681 O O . HIS A 1 87 ? -5.531 -1.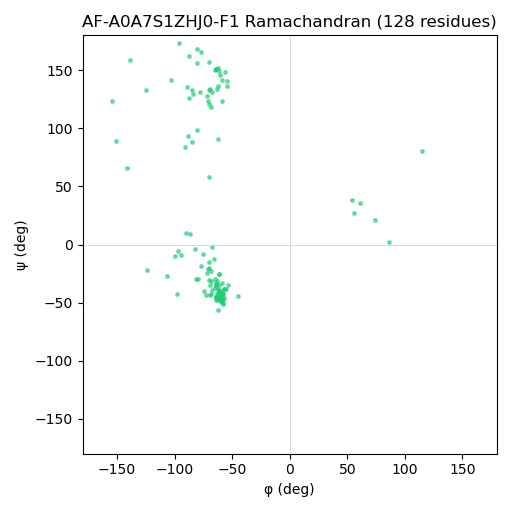339 6.953 1.00 96.62 87 HIS A O 1
ATOM 687 N N . ASN A 1 88 ? -3.361 -1.855 6.679 1.00 95.12 88 ASN A N 1
ATOM 688 C CA . ASN A 1 88 ? -3.059 -1.893 8.106 1.00 95.12 88 ASN A CA 1
ATOM 689 C C . ASN A 1 88 ? -3.149 -0.518 8.772 1.00 95.12 88 ASN A C 1
ATOM 691 O O . ASN A 1 88 ? -3.645 -0.429 9.896 1.00 95.12 88 ASN A O 1
ATOM 695 N N . ASP A 1 89 ? -2.777 0.556 8.078 1.00 94.12 89 ASP A N 1
ATOM 696 C CA . ASP A 1 89 ? -2.994 1.927 8.548 1.00 94.12 89 ASP A CA 1
ATOM 697 C C . ASP A 1 89 ? -4.483 2.220 8.776 1.00 94.12 89 ASP A C 1
ATOM 699 O O . ASP A 1 89 ? -4.896 2.655 9.857 1.00 94.12 89 ASP A O 1
ATOM 703 N N . VAL A 1 90 ? -5.331 1.868 7.803 1.00 93.56 90 VAL A N 1
ATOM 704 C CA . VAL A 1 90 ? -6.788 1.997 7.943 1.00 93.56 90 VAL A CA 1
ATOM 705 C C . VAL A 1 90 ? -7.300 1.166 9.119 1.00 93.56 90 VAL A C 1
ATOM 707 O O . VAL A 1 90 ? -8.139 1.646 9.888 1.00 93.56 90 VAL A O 1
ATOM 710 N N . THR A 1 91 ? -6.797 -0.055 9.298 1.00 91.88 91 THR A N 1
ATOM 711 C CA . THR A 1 91 ? -7.177 -0.915 10.422 1.00 91.88 91 THR A CA 1
ATOM 712 C C . THR A 1 91 ? -6.844 -0.279 11.770 1.00 91.88 91 THR A C 1
ATOM 714 O O . THR A 1 91 ? -7.698 -0.274 12.664 1.00 91.88 91 THR A O 1
ATOM 717 N N . MET A 1 92 ? -5.672 0.344 11.902 1.00 89.38 92 MET A N 1
ATOM 718 C CA . MET A 1 92 ? -5.278 1.066 13.115 1.00 89.38 92 MET A CA 1
ATOM 719 C C . MET A 1 92 ? -6.186 2.272 13.380 1.00 89.38 92 MET A C 1
ATOM 721 O O . MET A 1 92 ? -6.723 2.418 14.484 1.00 89.38 92 MET A O 1
ATOM 725 N N . VAL A 1 93 ? -6.435 3.102 12.361 1.00 89.94 93 VAL A N 1
ATOM 726 C CA . VAL A 1 93 ? -7.305 4.284 12.471 1.00 89.94 93 VAL A CA 1
ATOM 727 C C . VAL A 1 93 ? -8.731 3.889 12.866 1.00 89.94 93 VAL A C 1
ATOM 729 O O . VAL A 1 93 ? -9.313 4.470 13.787 1.00 89.94 93 VAL A O 1
ATOM 732 N N . VAL A 1 94 ? -9.301 2.874 12.210 1.00 89.12 94 VAL A N 1
ATOM 733 C CA . VAL A 1 94 ? -10.656 2.381 12.501 1.00 89.12 94 VAL A CA 1
ATOM 734 C C . VAL A 1 94 ? -10.720 1.715 13.877 1.00 89.12 94 VAL A C 1
ATOM 736 O O . VAL A 1 94 ? -11.703 1.902 14.598 1.00 89.12 94 VAL A O 1
ATOM 739 N N . GLY A 1 95 ? -9.690 0.960 14.265 1.00 87.06 95 GLY A N 1
ATOM 740 C CA . GLY A 1 95 ? -9.575 0.350 15.589 1.00 87.06 95 GLY A CA 1
ATOM 741 C C . GLY A 1 95 ? -9.617 1.399 16.698 1.00 87.06 95 GLY A C 1
ATOM 742 O O . GLY A 1 95 ? -10.465 1.316 17.592 1.00 87.06 95 GLY A O 1
ATOM 743 N N . LYS A 1 96 ? -8.783 2.438 16.577 1.00 86.06 96 LYS A N 1
ATOM 744 C CA . LYS A 1 96 ? -8.735 3.573 17.508 1.00 86.06 96 LYS A CA 1
ATOM 745 C C . LYS A 1 96 ? -10.062 4.329 17.563 1.00 86.06 96 LYS A C 1
ATOM 747 O O . LYS A 1 96 ? -10.576 4.595 18.647 1.00 86.06 96 LYS A O 1
ATOM 752 N N . ALA A 1 97 ? -10.668 4.618 16.410 1.00 86.31 97 ALA A N 1
ATOM 753 C CA . ALA A 1 97 ? -11.964 5.298 16.339 1.00 86.31 97 ALA A CA 1
ATOM 754 C C . ALA A 1 97 ? -13.106 4.505 17.005 1.00 86.31 97 ALA A C 1
ATOM 756 O O . ALA A 1 97 ? -14.084 5.093 17.462 1.00 86.31 97 ALA A O 1
ATOM 757 N N . ARG A 1 98 ? -12.983 3.174 17.097 1.00 85.69 98 ARG A N 1
ATOM 758 C CA . ARG A 1 98 ? -13.930 2.292 17.801 1.00 85.69 98 ARG A CA 1
ATOM 759 C C . ARG A 1 98 ? -13.632 2.137 19.298 1.00 85.69 98 ARG A C 1
ATOM 761 O O . ARG A 1 98 ? -14.248 1.294 19.944 1.00 85.69 98 ARG A O 1
ATOM 768 N N . GLY A 1 99 ? -12.706 2.924 19.849 1.00 81.75 99 GLY A N 1
ATOM 769 C CA . GLY A 1 99 ? -12.357 2.897 21.270 1.00 81.75 99 GLY A CA 1
ATOM 770 C C . GLY A 1 99 ? -11.535 1.677 21.680 1.00 81.75 99 GLY A C 1
ATOM 771 O O . GLY A 1 99 ? -11.529 1.316 22.855 1.00 81.75 99 GLY A O 1
ATOM 772 N N . LYS A 1 100 ? -10.859 1.016 20.733 1.00 75.38 100 LYS A N 1
ATOM 773 C CA . LYS A 1 100 ? -9.866 0.000 21.082 1.00 75.38 100 LYS A CA 1
ATOM 774 C C . LYS A 1 100 ? -8.589 0.713 21.523 1.00 75.38 100 LYS A C 1
ATOM 776 O O . LYS A 1 100 ? -8.138 1.631 20.840 1.00 75.38 100 LYS A O 1
ATOM 781 N N . GLU A 1 101 ? -8.036 0.300 22.661 1.00 75.69 101 GLU A N 1
ATOM 782 C CA . GLU A 1 101 ? -6.712 0.751 23.104 1.00 75.69 101 GLU A CA 1
ATOM 783 C C . GLU A 1 101 ? -5.673 0.454 22.022 1.00 75.69 101 GLU A C 1
ATOM 785 O O . GLU A 1 101 ? -5.806 -0.524 21.290 1.00 75.69 101 GLU A O 1
ATOM 790 N N . GLU A 1 102 ? -4.649 1.294 21.916 1.00 67.50 102 GLU A N 1
ATOM 791 C CA . GLU A 1 102 ? -3.621 1.212 20.870 1.00 67.50 102 GLU A CA 1
ATOM 792 C C . GLU A 1 102 ? -2.905 -0.149 20.861 1.00 67.50 102 GLU A C 1
ATOM 794 O O . GLU A 1 102 ? -2.728 -0.750 19.804 1.00 67.50 102 GLU A O 1
ATOM 799 N N . GLU A 1 103 ? -2.644 -0.709 22.045 1.00 66.38 103 GLU A N 1
ATOM 800 C CA . GLU A 1 103 ? -2.088 -2.057 22.228 1.00 66.38 103 GLU A CA 1
ATOM 801 C C . GLU A 1 103 ? -3.009 -3.154 21.667 1.00 66.38 103 GLU A C 1
ATOM 803 O O . GLU A 1 103 ? -2.558 -4.132 21.078 1.00 66.38 103 GLU A O 1
ATOM 808 N N . LYS A 1 104 ? -4.329 -2.961 21.763 1.00 69.44 104 LYS A N 1
ATOM 809 C CA . LYS A 1 104 ? -5.306 -3.861 21.140 1.00 69.44 104 LYS A CA 1
ATOM 810 C C . LYS A 1 104 ? -5.468 -3.569 19.657 1.00 69.44 104 LYS A C 1
ATOM 812 O O . LYS A 1 104 ? -5.800 -4.484 18.921 1.00 69.44 104 LYS A O 1
ATOM 817 N N . ALA A 1 105 ? -5.270 -2.329 19.209 1.00 66.19 105 ALA A N 1
ATOM 818 C CA . ALA A 1 105 ? 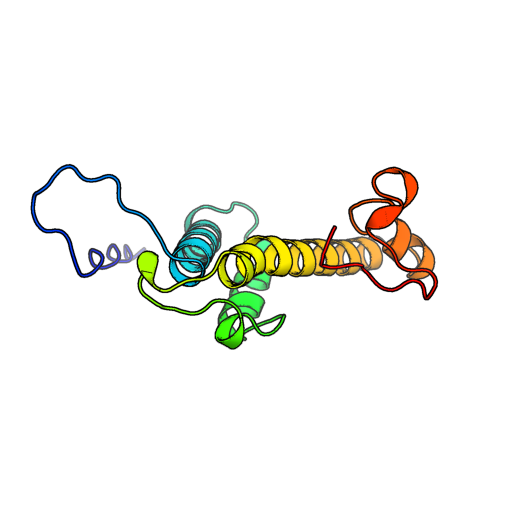-5.332 -1.960 17.799 1.00 66.19 105 ALA A CA 1
ATOM 819 C C . ALA A 1 105 ? -4.272 -2.725 16.985 1.00 66.19 105 ALA A C 1
ATOM 821 O O . ALA A 1 105 ? -4.607 -3.252 15.925 1.00 66.19 105 ALA A O 1
ATOM 822 N N . ALA A 1 106 ? -3.065 -2.883 17.540 1.00 68.75 106 ALA A N 1
ATOM 823 C CA . ALA A 1 106 ? -1.984 -3.677 16.952 1.00 68.75 106 ALA A CA 1
ATOM 824 C C . ALA A 1 106 ? -2.366 -5.154 16.734 1.00 68.75 106 ALA A C 1
ATOM 826 O O . ALA A 1 106 ? -1.994 -5.736 15.723 1.00 68.75 106 ALA A O 1
ATOM 827 N N . LEU A 1 107 ? -3.211 -5.736 17.598 1.00 70.38 107 LEU A N 1
ATOM 828 C CA . LEU A 1 107 ? -3.742 -7.099 17.417 1.00 70.38 107 LEU A CA 1
ATOM 829 C C . LEU A 1 107 ? -4.662 -7.248 16.194 1.00 70.38 107 LEU A C 1
ATOM 831 O O . LEU A 1 107 ? -5.034 -8.365 15.846 1.00 70.38 107 LEU A O 1
ATOM 835 N N . PHE A 1 108 ? -5.091 -6.142 15.578 1.00 78.81 108 PHE A N 1
ATOM 836 C CA . PHE A 1 108 ? -5.882 -6.176 14.348 1.00 78.81 108 PHE A CA 1
ATOM 837 C C . PHE A 1 108 ? -5.033 -5.980 13.094 1.00 78.81 108 PHE A C 1
ATOM 839 O O . PHE A 1 108 ? -5.590 -6.089 12.005 1.00 78.81 108 PHE A O 1
ATOM 846 N N . GLN A 1 109 ? -3.731 -5.700 13.218 1.00 88.88 109 GLN A N 1
ATOM 847 C CA . GLN A 1 109 ? -2.854 -5.697 12.053 1.00 88.88 109 GLN A CA 1
ATOM 848 C C . GLN A 1 109 ? -2.821 -7.096 11.443 1.00 88.88 109 GLN A C 1
ATOM 850 O O . GLN A 1 109 ? -2.780 -8.103 12.148 1.00 88.88 109 GLN A O 1
ATOM 855 N N . TRP A 1 110 ? -2.906 -7.136 10.121 1.00 92.25 110 TRP A N 1
ATOM 856 C CA . TRP A 1 110 ? -2.900 -8.365 9.354 1.00 92.25 110 TRP A CA 1
ATOM 857 C C . TRP A 1 110 ? -1.521 -8.571 8.712 1.00 92.25 110 TRP A C 1
ATOM 859 O O . TRP A 1 110 ? -0.957 -7.597 8.209 1.00 92.25 110 TRP A O 1
ATOM 869 N N . PRO A 1 111 ? -1.000 -9.805 8.644 1.00 93.31 111 PRO A N 1
ATOM 870 C CA . PRO A 1 111 ? -1.545 -11.005 9.280 1.00 93.31 111 PRO A CA 1
ATOM 871 C C . PRO A 1 111 ? -1.380 -10.963 10.804 1.00 93.31 111 PRO A C 1
ATOM 873 O O . PRO A 1 111 ? -0.502 -10.275 11.318 1.00 93.31 111 PRO A O 1
ATOM 876 N N . ALA A 1 112 ? -2.202 -11.714 11.539 1.00 90.31 112 ALA A N 1
ATOM 877 C CA . ALA A 1 112 ? -1.878 -11.965 12.938 1.00 90.31 112 ALA A CA 1
ATOM 878 C C . ALA A 1 112 ? -0.575 -12.781 13.011 1.00 90.31 112 ALA A C 1
ATOM 880 O O . ALA A 1 112 ? -0.293 -13.581 12.117 1.00 90.31 112 ALA A O 1
ATOM 881 N N . VAL A 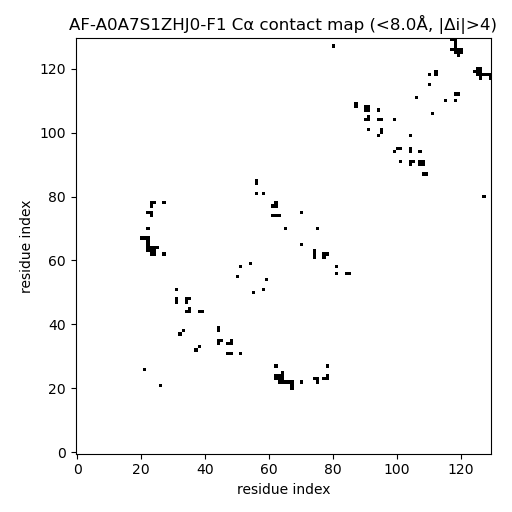1 113 ? 0.205 -12.626 14.085 1.00 88.88 113 VAL A N 1
ATOM 882 C CA . VAL A 1 113 ? 1.474 -13.366 14.253 1.00 88.88 113 VAL A CA 1
ATOM 883 C C . VAL A 1 113 ? 1.258 -14.880 14.152 1.00 88.88 113 VAL A C 1
ATOM 885 O O . VAL A 1 113 ? 2.047 -15.575 13.521 1.00 88.88 113 VAL A O 1
ATOM 888 N N . ASP A 1 114 ? 0.151 -15.384 14.699 1.00 90.56 114 ASP A N 1
ATOM 889 C CA . ASP A 1 114 ? -0.192 -16.809 14.644 1.00 90.56 114 ASP A CA 1
ATOM 890 C C . ASP A 1 114 ? -0.543 -17.293 13.222 1.00 90.56 114 ASP A C 1
ATOM 892 O O . ASP A 1 114 ? -0.400 -18.482 12.933 1.00 90.56 114 ASP A O 1
ATOM 896 N N . ASP A 1 115 ? -0.958 -16.391 12.323 1.00 92.75 115 ASP A N 1
ATOM 897 C CA . ASP A 1 115 ? -1.222 -16.709 10.913 1.00 92.75 115 ASP A CA 1
ATOM 898 C C . ASP A 1 115 ? 0.077 -16.743 10.088 1.00 92.75 115 ASP A C 1
ATOM 900 O O . ASP A 1 115 ? 0.167 -17.479 9.104 1.00 92.75 115 ASP A O 1
ATOM 904 N N . CYS A 1 116 ? 1.087 -15.954 10.473 1.00 93.94 116 CYS A N 1
ATOM 905 C CA . CYS A 1 116 ? 2.390 -15.920 9.815 1.00 93.94 116 CYS A CA 1
ATOM 906 C C . CYS A 1 116 ? 3.512 -15.534 10.787 1.00 93.94 116 CYS A C 1
ATOM 908 O O . CYS A 1 116 ? 3.908 -14.374 10.897 1.00 93.94 116 CYS A O 1
ATOM 910 N N . ILE A 1 117 ? 4.090 -16.540 11.442 1.00 92.88 117 ILE A N 1
ATOM 911 C CA . ILE A 1 117 ? 5.189 -16.335 12.397 1.00 92.88 117 ILE A CA 1
ATOM 912 C C . ILE A 1 117 ? 6.444 -15.782 11.695 1.00 92.88 117 ILE A C 1
ATOM 914 O O . ILE A 1 117 ? 7.208 -15.042 12.301 1.00 92.88 117 ILE A O 1
ATOM 918 N N . LEU A 1 118 ? 6.650 -16.105 10.411 1.00 96.00 118 LEU A N 1
ATOM 919 C CA . LEU A 1 118 ? 7.804 -15.644 9.623 1.00 96.00 118 LEU A CA 1
ATOM 920 C C . LEU A 1 118 ? 7.687 -14.182 9.158 1.00 96.00 118 LEU A C 1
ATOM 922 O O . LEU A 1 118 ? 8.703 -13.563 8.836 1.00 96.00 118 LEU A O 1
ATOM 926 N N . CYS A 1 119 ? 6.472 -13.625 9.164 1.00 94.44 119 CYS A N 1
ATOM 927 C CA . CYS A 1 119 ? 6.198 -12.253 8.745 1.00 94.44 119 CYS A CA 1
ATOM 928 C C . CYS A 1 119 ? 6.649 -11.219 9.787 1.00 94.44 119 CYS A C 1
ATOM 930 O O . CYS A 1 119 ? 6.621 -10.026 9.501 1.00 94.44 119 CYS A O 1
ATOM 932 N N . VAL A 1 120 ? 7.069 -11.641 10.985 1.00 93.00 120 VAL A N 1
ATOM 933 C CA . VAL A 1 120 ? 7.568 -10.757 12.045 1.00 93.00 120 VAL A CA 1
ATOM 934 C C . VAL A 1 120 ? 8.956 -11.220 12.477 1.00 93.00 120 VAL A C 1
ATOM 936 O O . VAL A 1 120 ? 9.204 -12.406 12.685 1.00 93.00 120 VAL A O 1
ATOM 939 N N . ARG A 1 121 ? 9.885 -10.274 12.583 1.00 93.50 121 ARG A N 1
ATOM 940 C CA . ARG A 1 121 ? 11.265 -10.494 13.019 1.00 93.50 121 ARG A CA 1
ATOM 941 C C . ARG A 1 121 ? 11.366 -10.588 14.541 1.00 93.50 121 ARG A C 1
ATOM 943 O O . ARG A 1 121 ? 10.445 -10.236 15.271 1.00 93.50 121 ARG A O 1
ATOM 950 N N . GLU A 1 122 ? 12.523 -11.030 15.033 1.00 91.50 122 GLU A N 1
ATOM 951 C CA . GLU A 1 122 ? 12.793 -11.136 16.478 1.00 91.50 122 GLU A CA 1
ATOM 952 C C . GLU A 1 122 ? 12.723 -9.784 17.213 1.00 91.50 122 GLU A C 1
ATOM 954 O O . GLU A 1 122 ? 12.453 -9.750 18.412 1.00 91.50 122 GLU A O 1
ATOM 959 N N . ASP A 1 123 ? 12.945 -8.675 16.505 1.00 91.69 123 ASP A N 1
ATOM 960 C CA . ASP A 1 123 ? 12.827 -7.306 17.024 1.00 91.69 123 ASP A CA 1
ATOM 961 C C . ASP A 1 123 ? 11.383 -6.768 17.023 1.00 91.69 123 ASP A C 1
ATOM 963 O O . ASP A 1 123 ? 11.132 -5.683 17.548 1.00 91.69 123 ASP A O 1
ATOM 967 N N . GLY A 1 124 ? 10.430 -7.537 16.488 1.00 86.81 124 GLY A N 1
ATOM 968 C CA . GLY A 1 124 ? 9.026 -7.159 16.368 1.00 86.81 124 GLY A CA 1
ATOM 969 C C . GLY A 1 124 ? 8.685 -6.357 15.109 1.00 86.81 124 GLY A C 1
ATOM 970 O O . GLY A 1 124 ? 7.525 -5.983 14.945 1.00 86.81 124 GLY A O 1
ATOM 971 N N . GLU A 1 125 ? 9.643 -6.096 14.214 1.00 90.94 125 GLU A N 1
ATOM 972 C CA . GLU A 1 125 ? 9.371 -5.454 12.924 1.00 90.94 125 GLU A CA 1
ATOM 973 C C . GLU A 1 125 ? 8.843 -6.452 11.884 1.00 90.94 125 GLU A C 1
ATOM 975 O O . GLU A 1 125 ? 9.101 -7.656 11.945 1.00 90.94 125 GLU A O 1
ATOM 980 N N . TRP A 1 126 ? 8.120 -5.949 10.881 1.00 92.31 126 TRP A N 1
ATOM 981 C CA . TRP A 1 126 ? 7.629 -6.773 9.778 1.00 92.31 126 TRP A CA 1
ATOM 982 C C . TRP A 1 126 ? 8.774 -7.245 8.874 1.00 92.31 126 TRP A C 1
ATOM 984 O O . TRP A 1 126 ? 9.640 -6.475 8.455 1.00 92.31 126 TRP A O 1
ATOM 994 N N . ASN A 1 127 ? 8.757 -8.529 8.533 1.00 94.25 127 ASN A N 1
ATOM 995 C CA . ASN A 1 127 ? 9.657 -9.132 7.568 1.00 94.25 127 ASN A CA 1
ATOM 996 C C . ASN A 1 127 ? 9.070 -9.018 6.155 1.00 94.25 127 ASN A C 1
ATOM 998 O O . ASN A 1 127 ? 8.330 -9.885 5.711 1.00 94.25 127 ASN A O 1
ATOM 1002 N N . MET A 1 128 ? 9.440 -7.965 5.428 1.00 90.25 128 MET A N 1
ATOM 1003 C CA . MET A 1 128 ? 8.884 -7.655 4.098 1.00 90.25 128 MET A CA 1
ATOM 1004 C C . MET A 1 128 ? 9.256 -8.659 2.984 1.00 90.25 128 MET A C 1
ATOM 1006 O O . MET A 1 128 ? 8.868 -8.468 1.832 1.00 90.25 128 MET A O 1
ATOM 1010 N N . GLY A 1 129 ? 10.066 -9.678 3.291 1.00 89.06 129 GLY A N 1
ATOM 1011 C CA . GLY A 1 129 ? 10.513 -10.701 2.342 1.00 89.06 129 GLY A CA 1
ATOM 1012 C C . GLY A 1 129 ? 9.753 -12.029 2.400 1.00 89.06 129 GLY A C 1
ATOM 1013 O O . GLY A 1 129 ? 9.979 -12.855 1.515 1.00 89.06 129 GLY A O 1
ATOM 1014 N N . GLU A 1 130 ? 8.899 -12.227 3.407 1.00 87.50 130 GLU A N 1
ATOM 1015 C CA . GLU A 1 130 ? 8.077 -13.432 3.625 1.00 87.50 130 GLU A CA 1
ATOM 1016 C C . GLU A 1 130 ? 6.609 -13.161 3.278 1.00 87.50 130 GLU A C 1
ATOM 1018 O O . GLU A 1 130 ? 5.987 -14.045 2.644 1.00 87.50 130 GLU A O 1
#

Radius of gyration: 18.03 Å; Cα contacts (8 Å, |Δi|>4): 87; chains: 1; bounding box: 39×35×56 Å

Solvent-accessible surface area (backbone atoms only — not comparable to full-atom values): 7984 Å² total; per-residue (Å²): 137,82,82,78,78,81,80,79,79,77,91,83,76,74,97,61,100,64,86,82,80,69,30,46,30,55,52,52,48,50,51,50,49,44,35,72,76,67,48,82,52,62,70,60,27,52,54,51,50,53,38,60,77,68,32,52,88,50,38,75,72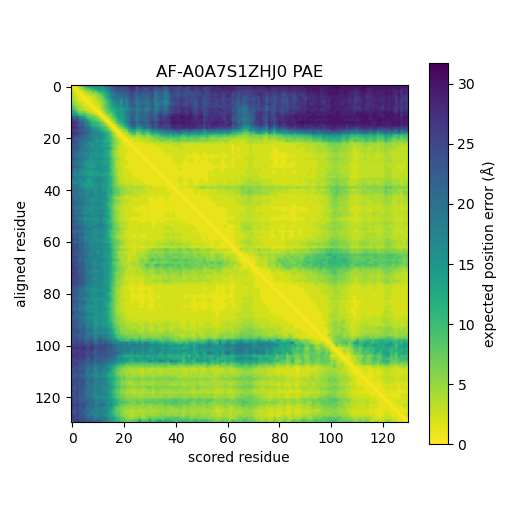,55,35,51,86,53,64,55,92,76,54,51,74,68,52,56,48,39,44,62,52,48,50,49,52,55,50,36,51,50,43,38,55,53,29,44,76,69,70,38,54,70,80,57,20,58,70,62,36,78,72,43,58,92,80,38,63,71,39,41,43,96,88,69,47,75,34,93,88,105

Nearest PDB structures (foldseek):
  8ka6-assembly1_A  TM=4.344E-01  e=5.981E+00  synthetic construct

Organism: Trieres chinensis (NCBI:txid1514140)

Mean predicted aligned error: 8.45 Å

Secondary structure (DSSP, 8-state):
-PPPPPPPPPS---S--PPPPPPHHHHHHHHHHHHHHT-S-HHHHHHHHHHHHTTGGGHHHHS----GGG--HHHHHHHHHHHHHHHHHHHHHHHHHTT--HHHHHTTSSSPTTT-GGGB-TTS-B-TT-

pLDDT: mean 85.89, s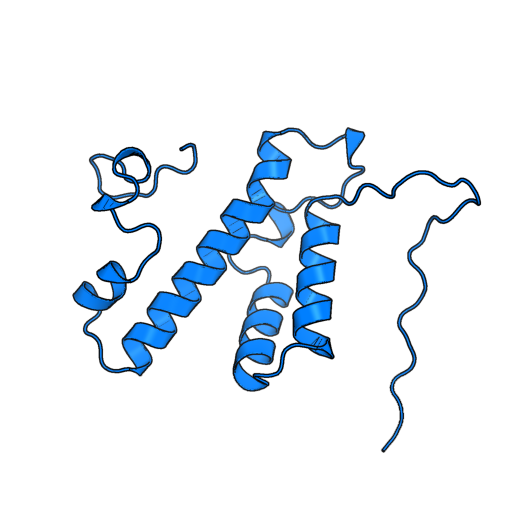td 14.84, range [44.47, 98.56]

InterPro domains:
  IPR017905 ERV/ALR sulfhydryl oxidase domain [PF04777] (30-110)
  IPR017905 ERV/ALR sulfhydryl oxidase domain [PS51324] (1-110)
  IPR036774 ERV/ALR sulfhydryl oxidase domain superfamily [G3DSA:1.20.120.310] (15-130)
  IPR036774 ERV/ALR sulfhydryl oxidase domain superfamily [SSF69000] (29-111)
  IPR039798 Sulfhydryl oxidase [PTHR22897] (24-128)

Foldseek 3Di:
DDDDDDDDDDPDDDPDPDDDDDALLVVVVVVLVCLVPPDPPPVVSVVVNVCVVVCNPVVVPLRDPDDRVPDDPNSRLSNVVVVLVVVLVVQQVVCVVVVHDSVVSVCRRPPHCVVPVPQADPVRDGDSVD

Sequence (130 aa):
GQRVPPPPPPPGGGAGGGERVFNAAEAAGIIREYMAFFFGCQACGRNFLAGYDQCHFDRCVRLRDAEPELLTTEEWRELPLWMWEVHNDVTMVVGKARGKEEEKAALFQWPAVDDCILCVREDGEWNMGE